Protein AF-A0ABD5JHP6-F1 (afdb_monomer_lite)

pLDDT: mean 74.6, std 11.77, range [47.5, 91.38]

Radius of gyration: 24.82 Å; chains: 1; bounding box: 40×43×67 Å

Secondary structure (DSSP, 8-state):
--HHHHHHHTT---HHHHHHHHHHHHHHT-S--------PPPP------S-----HHHHHHSSPPPP--PPPP-THHHHHHHHHHHHHTT-

Organism: NCBI:txid68175

Foldseek 3Di:
DQLVVVCVVVVHDDPVSSVVSNVVVVVVVPPDPPPPPDDDPPPPPPVCPPDPDDPVVVVCVVDDDPDDPDDDDDVVVVVVVVVVVVVVVVD

Structure (mmCIF, N/CA/C/O backbone):
data_AF-A0ABD5JHP6-F1
#
_entry.id   AF-A0ABD5JHP6-F1
#
loop_
_atom_site.group_PDB
_atom_site.id
_atom_site.type_symbol
_atom_site.label_atom_id
_atom_site.label_alt_id
_atom_site.label_comp_id
_atom_site.label_asym_id
_atom_site.label_entity_id
_atom_site.label_seq_id
_atom_site.pdbx_PDB_ins_code
_atom_site.Cartn_x
_atom_site.Cartn_y
_atom_site.Cartn_z
_atom_site.occupancy
_atom_site.B_iso_or_equiv
_atom_site.auth_seq_id
_atom_site.auth_comp_id
_atom_site.auth_asym_id
_atom_site.auth_atom_id
_atom_site.pdbx_PDB_model_num
ATOM 1 N N . MET A 1 1 ? 1.388 -9.194 -15.920 1.00 54.69 1 MET A N 1
ATOM 2 C CA . MET A 1 1 ? 1.075 -8.679 -14.566 1.00 54.69 1 MET A CA 1
ATOM 3 C C . MET A 1 1 ? 1.892 -7.420 -14.336 1.00 54.69 1 MET A C 1
ATOM 5 O O . MET A 1 1 ? 3.066 -7.427 -14.660 1.00 54.69 1 MET A O 1
ATOM 9 N N . THR A 1 2 ? 1.294 -6.339 -13.845 1.00 73.62 2 THR A N 1
ATOM 10 C CA . THR A 1 2 ? 2.008 -5.103 -13.480 1.00 73.62 2 THR A CA 1
ATOM 11 C C . THR A 1 2 ? 2.659 -5.255 -12.101 1.00 73.62 2 THR A C 1
ATOM 13 O O . THR A 1 2 ? 2.014 -5.784 -11.197 1.00 73.62 2 THR A O 1
ATOM 16 N N . GLY A 1 3 ? 3.895 -4.771 -11.912 1.00 72.19 3 GLY A N 1
ATOM 17 C CA . GLY A 1 3 ? 4.653 -4.917 -10.651 1.00 72.19 3 GLY A CA 1
ATOM 18 C C . GLY A 1 3 ? 3.914 -4.407 -9.405 1.00 72.19 3 GLY A C 1
ATOM 19 O O . GLY A 1 3 ? 4.001 -5.006 -8.338 1.00 72.19 3 GLY A O 1
ATOM 20 N N . ILE A 1 4 ? 3.067 -3.385 -9.563 1.00 78.31 4 ILE A N 1
ATOM 21 C CA . ILE A 1 4 ? 2.194 -2.865 -8.496 1.00 78.31 4 ILE A CA 1
ATOM 22 C C . ILE A 1 4 ? 1.168 -3.913 -8.030 1.00 78.31 4 ILE A C 1
ATOM 24 O O . ILE A 1 4 ? 0.943 -4.064 -6.832 1.00 78.31 4 ILE A O 1
ATOM 28 N N . ARG A 1 5 ? 0.560 -4.681 -8.948 1.00 81.94 5 ARG A N 1
ATOM 29 C CA . ARG A 1 5 ? -0.385 -5.753 -8.574 1.00 81.94 5 ARG A CA 1
ATOM 30 C C . ARG A 1 5 ? 0.318 -6.889 -7.836 1.00 81.94 5 ARG A C 1
ATOM 32 O O . ARG A 1 5 ? -0.296 -7.483 -6.958 1.00 81.94 5 ARG A O 1
ATOM 39 N N . ALA A 1 6 ? 1.577 -7.172 -8.172 1.00 80.12 6 ALA A N 1
ATOM 40 C CA . ALA A 1 6 ? 2.368 -8.191 -7.486 1.00 80.12 6 ALA A CA 1
ATOM 41 C C . ALA A 1 6 ? 2.724 -7.764 -6.053 1.00 80.12 6 ALA A C 1
ATOM 43 O O . ALA A 1 6 ? 2.516 -8.537 -5.122 1.00 80.12 6 ALA A O 1
ATOM 44 N N . ALA A 1 7 ? 3.163 -6.517 -5.853 1.00 79.12 7 ALA A N 1
ATOM 45 C CA . ALA A 1 7 ? 3.459 -5.993 -4.519 1.00 79.12 7 ALA A CA 1
ATOM 46 C C . ALA A 1 7 ? 2.213 -5.962 -3.616 1.00 79.12 7 ALA A C 1
ATOM 48 O O . ALA A 1 7 ? 2.271 -6.412 -2.470 1.00 79.12 7 ALA A O 1
ATOM 49 N N . LEU A 1 8 ? 1.065 -5.539 -4.165 1.00 81.56 8 LEU A N 1
ATOM 50 C CA . LEU A 1 8 ? -0.220 -5.571 -3.461 1.00 81.56 8 LEU A CA 1
ATOM 51 C C . LEU A 1 8 ? -0.656 -6.998 -3.096 1.00 81.56 8 LEU A C 1
ATOM 53 O O . LEU A 1 8 ? -1.122 -7.215 -1.983 1.00 81.56 8 LEU A O 1
ATOM 57 N N . ALA A 1 9 ? -0.474 -7.977 -3.989 1.00 82.31 9 ALA A N 1
ATOM 58 C CA . ALA A 1 9 ? -0.777 -9.382 -3.698 1.00 82.31 9 ALA A CA 1
ATOM 59 C C . ALA A 1 9 ? 0.143 -9.977 -2.615 1.00 82.31 9 ALA A C 1
ATOM 61 O O . ALA A 1 9 ? -0.285 -10.841 -1.856 1.00 82.31 9 ALA A O 1
ATOM 62 N N . ALA A 1 10 ? 1.381 -9.486 -2.513 1.00 80.31 10 ALA A N 1
ATOM 63 C CA . ALA A 1 10 ? 2.324 -9.840 -1.454 1.00 80.31 10 ALA A CA 1
ATOM 64 C C . ALA A 1 10 ? 2.099 -9.058 -0.141 1.00 80.31 10 ALA A C 1
ATOM 66 O O . ALA A 1 10 ? 2.823 -9.278 0.827 1.00 80.31 10 ALA A O 1
ATOM 67 N N . GLY A 1 11 ? 1.128 -8.136 -0.096 1.00 84.19 11 GLY A N 1
ATOM 68 C CA . GLY A 1 11 ? 0.837 -7.317 1.084 1.00 84.19 11 GLY A CA 1
ATOM 69 C C . GLY A 1 11 ? 1.908 -6.269 1.400 1.00 84.19 11 GLY A C 1
ATOM 70 O O . GLY A 1 11 ? 2.008 -5.822 2.540 1.00 84.19 11 GLY A O 1
ATOM 71 N N . THR A 1 12 ? 2.721 -5.876 0.414 1.00 80.88 12 THR A N 1
ATOM 72 C CA . THR A 1 12 ? 3.818 -4.917 0.602 1.00 80.88 12 THR A CA 1
ATOM 73 C C . THR A 1 12 ? 3.636 -3.678 -0.269 1.00 80.88 12 THR A C 1
ATOM 75 O O . THR A 1 12 ? 3.080 -3.728 -1.363 1.00 80.88 12 THR A O 1
ATOM 78 N N . PHE A 1 13 ? 4.124 -2.543 0.223 1.00 82.56 13 PHE A N 1
ATOM 79 C CA . PHE A 1 13 ? 4.116 -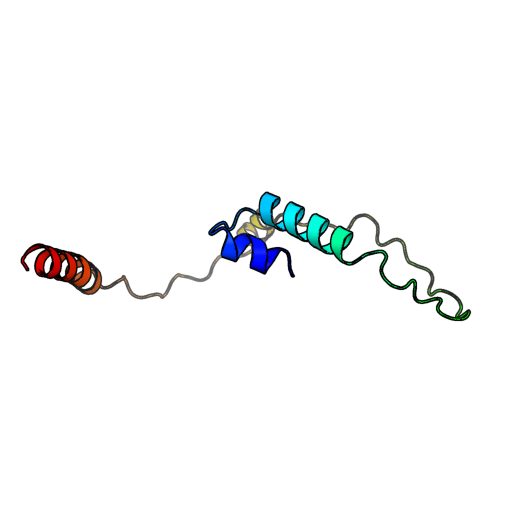1.255 -0.480 1.00 82.56 13 PHE A CA 1
ATOM 80 C C . PHE A 1 13 ? 5.532 -0.670 -0.606 1.00 82.56 13 PHE A C 1
ATOM 82 O O . PHE A 1 13 ? 5.696 0.529 -0.811 1.00 82.56 13 PHE A O 1
ATOM 89 N N . ASN A 1 14 ? 6.557 -1.516 -0.453 1.00 87.38 14 ASN A N 1
ATOM 90 C CA . ASN A 1 14 ? 7.953 -1.103 -0.538 1.00 87.38 14 ASN A CA 1
ATOM 91 C C . ASN A 1 14 ? 8.357 -0.874 -2.007 1.00 87.38 14 ASN A C 1
ATOM 93 O O . ASN A 1 14 ? 8.133 -1.736 -2.861 1.00 87.38 14 ASN A O 1
ATOM 97 N N . GLU A 1 15 ? 8.953 0.284 -2.285 1.00 85.25 15 GLU A N 1
ATOM 98 C CA . GLU A 1 15 ? 9.333 0.743 -3.624 1.00 85.25 15 GLU A CA 1
ATOM 99 C C . GLU A 1 15 ? 10.304 -0.225 -4.312 1.00 85.25 15 GLU A C 1
ATOM 101 O O . GLU A 1 15 ? 10.097 -0.586 -5.472 1.00 85.25 15 GLU A O 1
ATOM 106 N N . ASP A 1 16 ? 11.287 -0.740 -3.572 1.00 85.31 16 ASP A N 1
ATOM 107 C CA . ASP A 1 16 ? 12.289 -1.667 -4.108 1.00 85.31 16 ASP A CA 1
ATOM 108 C C . ASP A 1 16 ? 11.659 -2.977 -4.602 1.00 85.31 16 ASP A C 1
ATOM 110 O O . ASP A 1 16 ? 12.038 -3.523 -5.641 1.00 85.31 16 ASP A O 1
ATOM 114 N N . VAL A 1 17 ? 10.643 -3.467 -3.885 1.00 87.62 17 VAL A N 1
ATOM 115 C CA . VAL A 1 17 ? 9.910 -4.688 -4.246 1.00 87.62 17 VAL A CA 1
ATOM 116 C C . VAL A 1 17 ? 9.095 -4.455 -5.516 1.00 87.62 17 VAL A C 1
ATOM 118 O O . VAL A 1 17 ? 9.097 -5.294 -6.416 1.00 87.62 17 VAL A O 1
ATOM 121 N N . ILE A 1 18 ? 8.448 -3.292 -5.631 1.00 87.94 18 ILE A N 1
ATOM 122 C CA . ILE A 1 18 ? 7.687 -2.909 -6.826 1.00 87.94 18 ILE A CA 1
ATOM 123 C C . ILE A 1 18 ? 8.615 -2.803 -8.041 1.00 87.94 18 ILE A C 1
ATOM 125 O O . ILE A 1 18 ? 8.273 -3.318 -9.108 1.00 87.94 18 ILE A O 1
ATOM 129 N N . ALA A 1 19 ? 9.785 -2.176 -7.891 1.00 87.94 19 ALA A N 1
ATOM 130 C CA . ALA A 1 19 ? 10.767 -2.031 -8.963 1.00 87.94 19 ALA A CA 1
ATOM 131 C C . ALA A 1 19 ? 11.296 -3.394 -9.437 1.00 87.94 19 ALA A C 1
ATOM 133 O O . ALA A 1 19 ? 11.387 -3.659 -10.641 1.00 87.94 19 ALA A O 1
ATOM 134 N N . LEU A 1 20 ? 11.587 -4.291 -8.494 1.00 86.56 20 LEU A N 1
ATOM 135 C CA . LEU A 1 20 ? 12.077 -5.633 -8.782 1.00 86.56 20 LEU A CA 1
ATOM 136 C C . LEU A 1 20 ? 11.014 -6.496 -9.481 1.00 86.56 20 LEU A C 1
ATOM 138 O O . LEU A 1 20 ? 11.319 -7.153 -10.479 1.00 86.56 20 LEU A O 1
ATOM 142 N N . GLU A 1 21 ? 9.758 -6.444 -9.034 1.00 87.06 21 GLU A N 1
ATOM 143 C CA . GLU A 1 21 ? 8.648 -7.151 -9.685 1.00 87.06 21 GLU A CA 1
ATOM 144 C C . GLU A 1 21 ? 8.277 -6.546 -11.046 1.00 87.06 21 GLU A C 1
ATOM 146 O O . GLU A 1 21 ? 7.960 -7.276 -11.985 1.00 87.06 21 GLU A O 1
ATOM 151 N N . ALA A 1 22 ? 8.388 -5.226 -11.213 1.00 87.62 22 ALA A N 1
ATOM 152 C CA . ALA A 1 22 ? 8.212 -4.580 -12.511 1.00 87.62 22 ALA A CA 1
ATOM 153 C C . ALA A 1 22 ? 9.277 -5.040 -13.519 1.00 87.62 22 ALA A C 1
ATOM 155 O O . ALA A 1 22 ? 8.942 -5.370 -14.659 1.00 87.62 22 ALA A O 1
ATOM 156 N N . ARG A 1 23 ? 10.546 -5.136 -13.097 1.00 85.06 23 ARG A N 1
ATOM 157 C CA . ARG A 1 23 ? 11.635 -5.647 -13.941 1.00 85.06 23 ARG A CA 1
ATOM 158 C C . ARG A 1 23 ? 11.418 -7.111 -14.322 1.00 85.06 23 ARG A C 1
ATOM 160 O O . ARG A 1 23 ? 11.565 -7.451 -15.494 1.00 85.06 23 ARG A O 1
ATOM 167 N N . LYS A 1 24 ? 11.044 -7.967 -13.367 1.00 86.50 24 LYS A N 1
ATOM 168 C CA . LYS A 1 24 ? 10.717 -9.378 -13.641 1.00 86.50 24 LYS A CA 1
ATOM 169 C C . LYS A 1 24 ? 9.553 -9.507 -14.618 1.00 86.50 24 LYS A C 1
ATOM 171 O O . LYS A 1 24 ? 9.633 -10.284 -15.563 1.00 86.50 24 LYS A O 1
ATOM 176 N N . ALA A 1 25 ? 8.496 -8.718 -14.428 1.00 84.25 25 ALA A N 1
ATOM 177 C CA . ALA A 1 25 ? 7.352 -8.701 -15.330 1.00 84.25 25 ALA A CA 1
ATOM 178 C C . ALA A 1 25 ? 7.740 -8.268 -16.753 1.00 84.25 25 ALA A C 1
ATOM 180 O O . ALA A 1 25 ? 7.263 -8.866 -17.715 1.00 84.25 25 ALA A O 1
ATOM 181 N N . ALA A 1 26 ? 8.625 -7.276 -16.890 1.00 82.62 26 ALA A N 1
ATOM 182 C CA . ALA A 1 26 ? 9.150 -6.843 -18.183 1.00 82.62 26 ALA A CA 1
ATOM 183 C C . ALA A 1 26 ? 10.014 -7.924 -18.855 1.00 82.62 26 ALA A C 1
ATOM 185 O O . ALA A 1 26 ? 9.906 -8.131 -20.056 1.00 82.62 26 ALA A O 1
ATOM 186 N N . GLN A 1 27 ? 10.825 -8.658 -18.087 1.00 82.94 27 GLN A N 1
ATOM 187 C CA . GLN A 1 27 ? 11.618 -9.781 -18.603 1.00 82.94 27 GLN A CA 1
ATOM 188 C C . GLN A 1 27 ? 10.740 -10.961 -19.043 1.00 82.94 27 GLN A C 1
ATOM 190 O O . GLN A 1 27 ? 10.993 -11.561 -20.085 1.00 82.94 27 GLN A O 1
ATOM 195 N N . ALA A 1 28 ? 9.686 -11.272 -18.282 1.00 82.75 28 ALA A N 1
ATOM 196 C CA . ALA A 1 28 ? 8.739 -12.338 -18.604 1.00 82.75 28 ALA A CA 1
ATOM 197 C C . ALA A 1 28 ? 7.839 -12.008 -19.808 1.00 82.75 28 ALA A C 1
ATOM 199 O O . ALA A 1 28 ? 7.372 -12.918 -20.486 1.00 82.75 28 ALA A O 1
ATOM 200 N N . ALA A 1 29 ? 7.603 -10.722 -20.090 1.00 79.88 29 ALA A N 1
ATOM 201 C CA . ALA A 1 29 ? 6.855 -10.274 -21.266 1.00 79.88 29 ALA A CA 1
ATOM 202 C C . ALA A 1 29 ? 7.617 -10.481 -22.593 1.00 79.88 29 ALA A C 1
ATOM 204 O O . ALA A 1 29 ? 7.032 -10.291 -23.659 1.00 79.88 29 ALA A O 1
ATOM 205 N N . GLY A 1 30 ? 8.886 -10.904 -22.535 1.00 67.38 30 GLY A N 1
ATOM 206 C CA . GLY A 1 30 ? 9.745 -11.076 -23.703 1.00 67.38 30 GLY A CA 1
ATOM 207 C C . GLY A 1 30 ? 10.229 -9.740 -24.282 1.00 67.38 30 GLY A C 1
ATOM 208 O O . GLY A 1 30 ? 9.885 -8.672 -23.770 1.00 67.38 30 GLY A O 1
ATOM 209 N N . PRO A 1 31 ? 11.059 -9.769 -25.341 1.00 63.81 31 PRO A N 1
ATOM 210 C CA . PRO A 1 31 ? 11.439 -8.558 -26.054 1.00 63.81 31 PRO A CA 1
ATOM 211 C C . PRO A 1 31 ? 10.168 -7.871 -26.555 1.00 63.81 31 PRO A C 1
ATOM 213 O O . PRO A 1 31 ? 9.379 -8.482 -27.280 1.00 63.81 31 PRO A O 1
ATOM 216 N N . ALA A 1 32 ? 9.958 -6.612 -26.167 1.00 62.50 32 ALA A N 1
ATOM 217 C CA . ALA A 1 32 ? 8.907 -5.803 -26.769 1.00 62.50 32 ALA A CA 1
ATOM 218 C C . ALA A 1 32 ? 9.104 -5.815 -28.296 1.00 62.50 32 ALA A C 1
ATOM 220 O O . ALA A 1 32 ? 10.256 -5.771 -28.741 1.00 62.50 32 ALA A O 1
ATOM 221 N N . PRO A 1 33 ? 8.033 -5.887 -29.107 1.00 58.28 33 PRO A N 1
ATOM 222 C CA . PRO A 1 33 ? 8.181 -5.768 -30.546 1.00 58.28 33 PRO A CA 1
ATOM 223 C C . PRO A 1 33 ? 8.864 -4.432 -30.824 1.00 58.28 33 PRO A C 1
ATOM 225 O O . PRO A 1 33 ? 8.307 -3.369 -30.548 1.00 58.28 33 PRO A O 1
ATOM 228 N N . THR A 1 34 ? 10.097 -4.494 -31.325 1.00 53.56 34 THR A N 1
ATOM 229 C CA . THR A 1 34 ? 10.773 -3.339 -31.896 1.00 53.56 34 THR A CA 1
ATOM 230 C C . THR A 1 34 ? 9.853 -2.831 -32.992 1.00 53.56 34 THR A C 1
ATOM 232 O O . THR A 1 34 ? 9.723 -3.465 -34.037 1.00 53.56 34 THR A O 1
ATOM 235 N N . VAL A 1 35 ? 9.157 -1.724 -32.739 1.00 56.44 35 VAL A N 1
ATOM 236 C CA . VAL A 1 35 ? 8.472 -0.991 -33.795 1.00 56.44 35 VAL A CA 1
ATOM 237 C C . VAL A 1 35 ? 9.586 -0.488 -34.701 1.00 56.44 35 VAL A C 1
ATOM 239 O O . VAL A 1 35 ? 10.229 0.519 -34.414 1.00 56.44 35 VAL A O 1
ATOM 242 N N . THR A 1 36 ? 9.873 -1.225 -35.772 1.00 51.03 36 THR A N 1
ATOM 243 C CA . THR A 1 36 ? 10.607 -0.713 -36.923 1.00 51.03 36 THR A CA 1
ATOM 244 C C . THR A 1 36 ? 9.729 0.368 -37.535 1.00 51.03 36 THR A C 1
ATOM 246 O O . THR A 1 36 ? 8.928 0.124 -38.433 1.00 51.03 36 THR A O 1
ATOM 249 N N . ALA A 1 37 ? 9.828 1.579 -36.987 1.00 51.50 37 ALA A N 1
ATOM 250 C CA . ALA A 1 37 ? 9.310 2.763 -37.636 1.00 51.50 37 ALA A CA 1
ATOM 251 C C . ALA A 1 37 ? 10.056 2.876 -38.968 1.00 51.50 37 ALA A C 1
ATOM 253 O O . ALA A 1 37 ? 11.268 3.101 -39.001 1.00 51.50 37 ALA A O 1
ATOM 254 N N . ALA A 1 38 ? 9.339 2.632 -40.065 1.00 53.22 38 ALA A N 1
ATOM 255 C CA . ALA A 1 38 ? 9.815 2.961 -41.395 1.00 53.22 38 ALA A CA 1
ATOM 256 C C . ALA A 1 38 ? 10.316 4.412 -41.382 1.00 53.22 38 ALA A C 1
ATOM 258 O O . ALA A 1 38 ? 9.673 5.273 -40.785 1.00 53.22 38 ALA A O 1
ATOM 259 N N . SER A 1 39 ? 11.483 4.622 -41.993 1.00 50.72 39 SER A N 1
ATOM 260 C CA . SER A 1 39 ? 12.275 5.853 -42.030 1.00 50.72 39 SER A CA 1
ATOM 261 C C . SER A 1 39 ? 11.428 7.131 -42.139 1.00 50.72 39 SER A C 1
ATOM 263 O O . SER A 1 39 ? 11.143 7.630 -43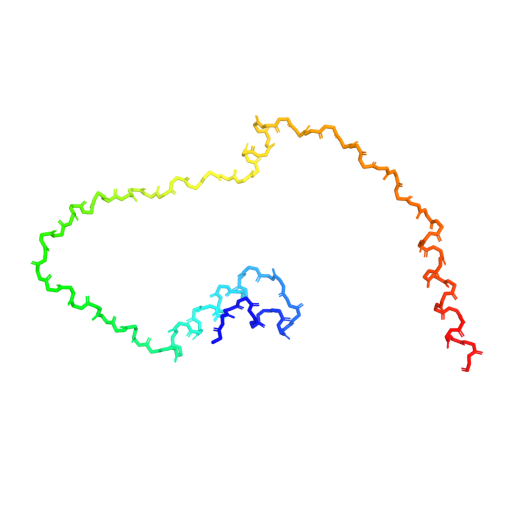.222 1.00 50.72 39 SER A O 1
ATOM 265 N N . ALA A 1 40 ? 11.032 7.672 -40.992 1.00 56.50 40 ALA A N 1
ATOM 266 C CA . ALA A 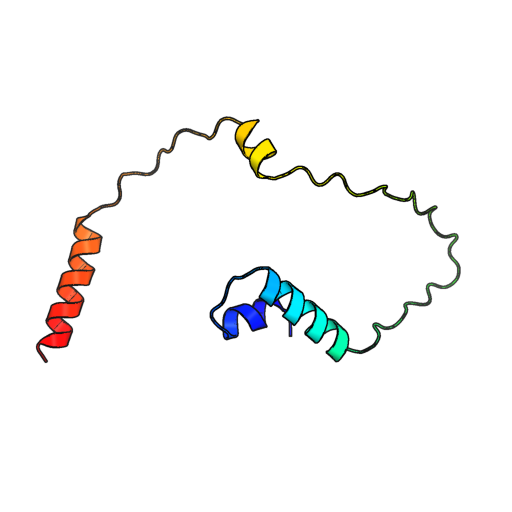1 40 ? 10.824 9.096 -40.824 1.00 56.50 40 ALA A CA 1
ATOM 267 C C . ALA A 1 40 ? 12.160 9.653 -40.314 1.00 56.50 40 ALA A C 1
ATOM 269 O O . ALA A 1 40 ? 12.818 8.963 -39.524 1.00 56.50 40 ALA A O 1
ATOM 270 N N . PRO A 1 41 ? 12.604 10.848 -40.748 1.00 50.31 41 PRO A N 1
ATOM 271 C CA . PRO A 1 41 ? 13.743 11.490 -40.111 1.00 50.31 41 PRO A CA 1
ATOM 272 C C . PRO A 1 41 ? 13.442 11.543 -38.616 1.00 50.31 41 PRO A C 1
ATOM 274 O O . PRO A 1 41 ? 12.399 12.061 -38.207 1.00 50.31 41 PRO A O 1
ATOM 277 N N . ALA A 1 42 ? 14.305 10.900 -37.827 1.00 55.59 42 ALA A N 1
ATOM 278 C CA . ALA A 1 42 ? 14.173 10.903 -36.385 1.00 55.59 42 ALA A CA 1
ATOM 279 C C . ALA A 1 42 ? 14.055 12.372 -35.958 1.00 55.59 42 ALA A C 1
ATOM 281 O O . ALA A 1 42 ? 14.906 13.166 -36.375 1.00 55.59 42 ALA A O 1
ATOM 282 N N . PRO A 1 43 ? 13.021 12.771 -35.189 1.00 58.34 43 PRO A N 1
ATOM 283 C CA . PRO A 1 43 ? 13.113 14.044 -34.503 1.00 58.34 43 PRO A CA 1
ATOM 284 C C . PRO A 1 43 ? 14.427 13.987 -33.737 1.00 58.34 43 PRO A C 1
ATOM 286 O O . PRO A 1 43 ? 14.703 12.978 -33.082 1.00 58.34 43 PRO A O 1
ATOM 289 N N . GLU A 1 44 ? 15.265 15.004 -33.925 1.00 57.84 44 GLU A N 1
ATOM 290 C CA . GLU A 1 44 ? 16.507 15.151 -33.185 1.00 57.84 44 GLU A CA 1
ATOM 291 C C . GLU A 1 44 ? 16.136 14.925 -31.720 1.00 57.84 44 GLU A C 1
ATOM 293 O O . GLU A 1 44 ? 15.354 15.686 -31.142 1.00 57.84 44 GLU A O 1
ATOM 298 N N . LEU A 1 45 ? 16.556 13.782 -31.169 1.00 59.41 45 LEU A N 1
ATOM 299 C CA . LEU A 1 45 ? 16.382 13.503 -29.760 1.00 59.41 45 LEU A CA 1
ATOM 300 C C . LEU A 1 45 ? 17.302 14.515 -29.101 1.00 59.41 45 LEU A C 1
ATOM 302 O O . LEU A 1 45 ? 18.491 14.255 -28.944 1.00 59.41 45 LEU A O 1
ATOM 306 N N . LEU A 1 46 ? 16.759 15.701 -28.813 1.00 61.62 46 LEU A N 1
ATOM 307 C CA . LEU A 1 46 ? 17.292 16.596 -27.807 1.00 61.62 46 LEU A CA 1
ATOM 308 C C . LEU A 1 46 ? 17.538 15.683 -26.625 1.00 61.62 46 LEU A C 1
ATOM 310 O O . LEU A 1 46 ? 16.563 15.230 -26.027 1.00 61.62 46 LEU A O 1
ATOM 314 N N . ASP A 1 47 ? 18.803 15.334 -26.394 1.00 61.56 47 ASP A N 1
ATOM 315 C CA . ASP A 1 47 ? 19.225 14.590 -25.224 1.00 61.56 47 ASP A CA 1
ATOM 316 C C . ASP A 1 47 ? 18.610 15.352 -24.054 1.00 61.56 47 ASP A C 1
ATOM 318 O O . ASP A 1 47 ? 19.013 16.498 -23.802 1.00 61.56 47 ASP A O 1
ATOM 322 N N . PRO A 1 48 ? 17.537 14.833 -23.426 1.00 59.31 48 PRO A N 1
ATOM 323 C CA . PRO A 1 48 ? 16.967 15.501 -22.290 1.00 59.31 48 PRO A CA 1
ATOM 324 C C . PRO A 1 48 ? 17.968 15.169 -21.202 1.00 59.31 48 PRO A C 1
ATOM 326 O O . PRO A 1 48 ? 17.826 14.160 -20.509 1.00 59.31 48 PRO A O 1
ATOM 329 N N . GLY A 1 49 ? 19.033 15.979 -21.135 1.00 66.88 49 GLY A N 1
ATOM 330 C CA . GLY A 1 49 ? 20.081 15.868 -20.138 1.00 66.88 49 GLY A CA 1
ATOM 331 C C . GLY A 1 49 ? 19.438 15.611 -18.779 1.00 66.88 49 GLY A C 1
ATOM 332 O O . GLY A 1 49 ? 18.291 16.019 -18.568 1.00 66.88 49 GLY A O 1
ATOM 333 N N . PRO A 1 50 ? 20.140 14.895 -17.888 1.00 69.00 50 PRO A N 1
ATOM 334 C CA . PRO A 1 50 ? 19.557 14.151 -16.774 1.00 69.00 50 PRO A CA 1
ATOM 335 C C . PRO A 1 50 ? 18.353 14.881 -16.190 1.00 69.00 50 PRO A C 1
ATOM 337 O O . PRO A 1 50 ? 18.498 15.999 -15.690 1.00 69.00 50 PRO A O 1
ATOM 340 N N . ALA A 1 51 ? 17.167 14.272 -16.327 1.00 68.50 51 ALA A N 1
ATOM 341 C CA . ALA A 1 51 ? 15.919 14.874 -15.882 1.00 68.50 51 ALA A CA 1
ATOM 342 C C . ALA A 1 51 ? 16.127 15.430 -14.471 1.00 68.50 51 ALA A C 1
ATOM 344 O O . ALA A 1 51 ? 16.489 14.684 -13.563 1.00 68.50 51 ALA A O 1
ATOM 345 N N . GLN A 1 52 ? 15.974 16.745 -14.310 1.00 74.00 52 GLN A N 1
ATOM 346 C CA . GLN A 1 52 ? 16.228 17.432 -13.046 1.00 74.00 52 GLN A CA 1
ATOM 347 C C . GLN A 1 52 ? 15.215 16.944 -12.003 1.00 74.00 52 GLN A C 1
ATOM 349 O O . GLN A 1 52 ? 14.114 17.485 -11.867 1.00 74.00 52 GLN A O 1
ATOM 354 N N . VAL A 1 53 ? 15.566 15.880 -11.280 1.00 75.50 53 VAL A N 1
ATOM 355 C CA . VAL A 1 53 ? 14.728 15.313 -10.227 1.00 75.50 53 VAL A CA 1
ATOM 356 C C . VAL A 1 53 ? 14.825 16.240 -9.026 1.00 75.50 53 VAL A C 1
ATOM 358 O O . VAL A 1 53 ? 15.766 16.188 -8.239 1.00 75.50 53 VAL A O 1
ATOM 361 N N . THR A 1 54 ? 13.845 17.128 -8.886 1.00 79.12 54 THR A N 1
ATOM 362 C CA . THR A 1 54 ? 13.758 17.962 -7.688 1.00 79.12 54 THR A CA 1
ATOM 363 C C . THR A 1 54 ? 13.254 17.099 -6.530 1.00 79.12 54 THR A C 1
ATOM 365 O O . THR A 1 54 ? 12.153 16.547 -6.636 1.00 79.12 54 THR A O 1
ATOM 368 N N . PRO A 1 55 ? 13.994 16.986 -5.412 1.00 82.12 55 PRO A N 1
ATOM 369 C CA . PRO A 1 55 ? 13.536 16.221 -4.261 1.00 82.12 55 PRO A CA 1
ATOM 370 C C . PRO A 1 55 ? 12.201 16.773 -3.749 1.00 82.12 55 PRO A C 1
ATOM 372 O O . PRO A 1 55 ? 12.037 17.977 -3.519 1.00 82.12 55 PRO A O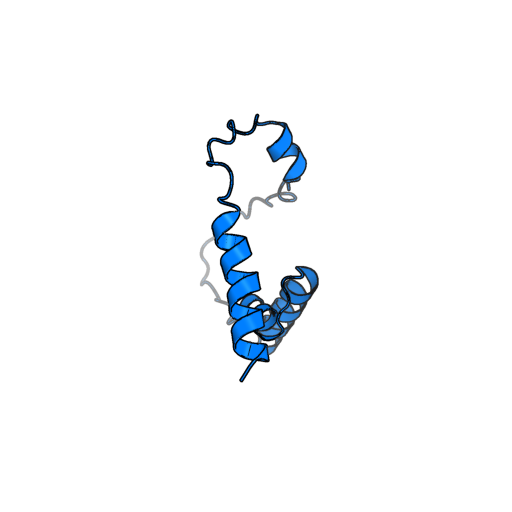 1
ATOM 375 N N . LEU A 1 56 ? 11.233 15.873 -3.554 1.00 80.81 56 LEU A N 1
ATOM 376 C CA . LEU A 1 56 ? 9.873 16.220 -3.130 1.00 80.81 56 LEU A CA 1
ATOM 377 C C . LEU A 1 56 ? 9.860 16.993 -1.810 1.00 80.81 56 LEU A C 1
ATOM 379 O O . LEU A 1 56 ? 9.036 17.887 -1.641 1.00 80.81 56 LEU A O 1
ATOM 383 N N . THR A 1 57 ? 10.788 16.695 -0.899 1.00 83.62 57 THR A N 1
ATOM 384 C CA . THR A 1 57 ? 10.938 17.421 0.368 1.00 83.62 57 THR A CA 1
ATOM 385 C C . THR A 1 57 ? 11.204 18.906 0.135 1.00 83.62 57 THR A C 1
ATOM 387 O O . THR A 1 57 ? 10.502 19.738 0.704 1.00 83.62 57 THR A O 1
ATOM 390 N N . SER A 1 58 ? 12.123 19.260 -0.767 1.00 79.19 58 SER A N 1
ATOM 391 C CA . SER A 1 58 ? 12.413 20.663 -1.092 1.00 79.19 58 SER A CA 1
ATOM 392 C C . SER A 1 58 ? 11.203 21.364 -1.710 1.00 79.19 58 SER A C 1
ATOM 394 O O . SER A 1 58 ? 10.882 22.491 -1.340 1.00 79.19 58 SER A O 1
ATOM 396 N N . ARG A 1 59 ? 10.453 20.671 -2.577 1.00 76.56 59 ARG A N 1
ATOM 397 C CA . ARG A 1 59 ? 9.196 21.190 -3.144 1.00 76.56 59 ARG A CA 1
ATOM 398 C C . ARG A 1 59 ? 8.110 21.404 -2.081 1.00 76.56 59 ARG A C 1
ATOM 400 O O . ARG A 1 59 ? 7.342 22.357 -2.188 1.00 76.56 59 ARG A O 1
ATOM 407 N N . ARG A 1 60 ? 8.029 20.528 -1.073 1.00 78.25 60 ARG A N 1
ATOM 408 C CA . ARG A 1 60 ? 7.068 20.628 0.041 1.00 78.25 60 ARG A CA 1
ATOM 409 C C . ARG A 1 60 ? 7.412 21.761 1.005 1.00 78.25 60 ARG A C 1
ATOM 411 O O . ARG A 1 60 ? 6.495 22.370 1.528 1.00 78.25 60 ARG A O 1
ATOM 418 N N . LEU A 1 61 ? 8.696 22.054 1.216 1.00 82.31 61 LEU A N 1
ATOM 419 C CA . LEU A 1 61 ? 9.142 23.153 2.081 1.00 82.31 61 LEU A CA 1
ATOM 420 C C . LEU A 1 61 ? 9.033 24.525 1.405 1.00 82.31 61 LEU A C 1
ATOM 422 O O . LEU A 1 61 ? 8.738 25.512 2.069 1.00 82.31 61 LEU A O 1
ATOM 426 N N . ALA A 1 62 ? 9.223 24.591 0.084 1.00 82.69 62 ALA A N 1
ATOM 427 C CA . ALA A 1 62 ? 9.107 25.836 -0.679 1.00 82.69 62 ALA A CA 1
ATOM 428 C C . ALA A 1 62 ? 7.671 26.392 -0.742 1.00 82.69 62 ALA A C 1
ATOM 430 O O . ALA A 1 62 ? 7.469 27.555 -1.086 1.00 82.69 62 ALA A O 1
ATOM 431 N N . ARG A 1 63 ? 6.659 25.570 -0.437 1.00 81.44 63 ARG A N 1
ATOM 432 C CA . ARG A 1 63 ? 5.248 25.959 -0.442 1.00 81.44 63 ARG A CA 1
ATOM 433 C C . ARG A 1 63 ? 4.673 25.786 0.958 1.00 81.44 63 ARG A C 1
ATOM 435 O O . ARG A 1 63 ? 4.611 24.669 1.456 1.00 81.44 63 ARG A O 1
ATOM 442 N N . ALA A 1 64 ? 4.189 26.876 1.553 1.00 80.75 64 ALA A N 1
ATOM 443 C CA . ALA A 1 64 ? 3.432 26.800 2.797 1.00 80.75 64 ALA A CA 1
ATOM 444 C C . ALA A 1 64 ? 2.249 25.833 2.627 1.00 80.75 64 ALA A C 1
ATOM 446 O O . ALA A 1 64 ? 1.479 25.935 1.665 1.00 80.75 64 ALA A O 1
ATOM 447 N N . LEU A 1 65 ? 2.137 24.866 3.539 1.00 81.06 65 LEU A N 1
ATOM 448 C CA . LEU A 1 65 ? 0.998 23.959 3.569 1.00 81.06 65 LEU A CA 1
ATOM 449 C C . LEU A 1 65 ? -0.261 24.758 3.943 1.00 81.06 65 LEU A C 1
ATOM 451 O O . LEU A 1 65 ? -0.189 25.611 4.831 1.00 81.06 65 LEU A O 1
ATOM 455 N N . PRO A 1 66 ? -1.408 24.503 3.288 1.00 87.00 66 PRO A N 1
ATOM 456 C CA . PRO A 1 66 ? -2.678 25.062 3.728 1.00 87.00 66 PRO A CA 1
ATOM 457 C C . PRO A 1 66 ? -2.950 24.698 5.189 1.00 87.00 66 PRO A C 1
ATOM 459 O O . PRO A 1 66 ? -2.589 23.604 5.629 1.00 87.00 66 PRO A O 1
ATOM 462 N N . SER A 1 67 ? -3.609 25.601 5.919 1.00 87.38 67 SER A N 1
ATOM 463 C CA . SER A 1 67 ? -4.079 25.309 7.276 1.00 87.38 67 SER A CA 1
ATOM 464 C C . 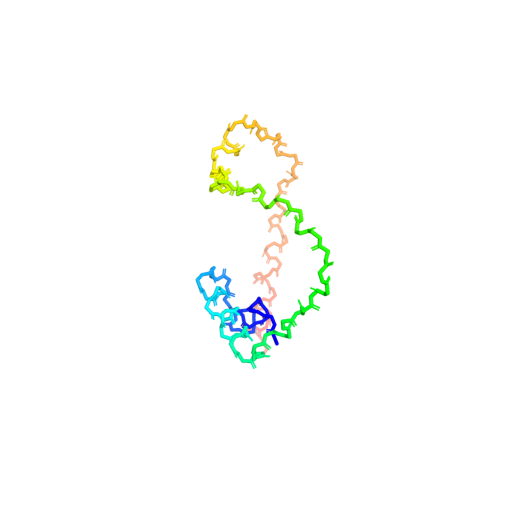SER A 1 67 ? -4.967 24.063 7.259 1.00 87.38 67 SER A C 1
ATOM 466 O O . SER A 1 67 ? -5.871 23.962 6.422 1.00 87.38 67 SER A O 1
ATOM 468 N N . ASP A 1 68 ? -4.700 23.114 8.155 1.00 86.69 68 ASP A N 1
ATOM 469 C CA . ASP A 1 68 ? -5.513 21.908 8.278 1.00 86.69 68 ASP A CA 1
ATOM 470 C C . ASP A 1 68 ? -6.879 22.291 8.858 1.00 86.69 68 ASP A C 1
ATOM 472 O O . ASP A 1 68 ? -6.986 22.712 10.007 1.00 86.69 68 ASP A O 1
ATOM 476 N N . GLN A 1 69 ? -7.918 22.183 8.033 1.00 91.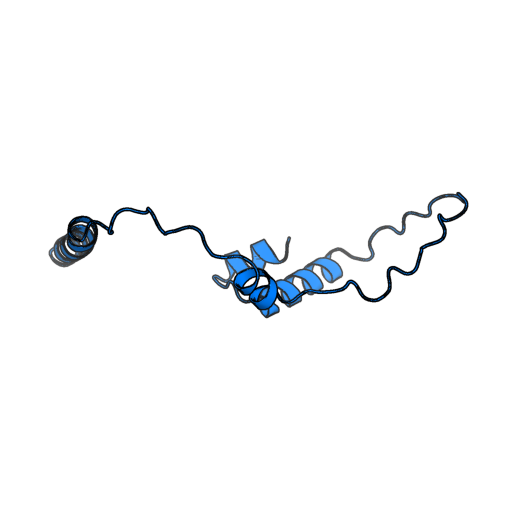38 69 GLN A N 1
ATOM 477 C CA . GLN A 1 69 ? -9.303 22.469 8.417 1.00 91.38 69 GLN A CA 1
ATOM 478 C C . GLN A 1 69 ? -10.108 21.195 8.670 1.00 91.38 69 GLN A C 1
ATOM 480 O O . GLN A 1 69 ? -11.336 21.239 8.759 1.00 91.38 69 GLN A O 1
ATOM 485 N N . ARG A 1 70 ? -9.447 20.034 8.736 1.00 88.88 70 ARG A N 1
ATOM 486 C CA . ARG A 1 70 ? -10.153 18.798 9.052 1.00 88.88 70 ARG A CA 1
ATOM 487 C C . ARG A 1 70 ? -10.642 18.870 10.502 1.00 88.88 70 ARG A C 1
ATOM 489 O O . ARG A 1 70 ? -9.880 19.277 11.380 1.00 88.88 70 ARG A O 1
ATOM 496 N N . PRO A 1 71 ? -11.902 18.485 10.769 1.00 88.81 71 PRO A N 1
ATOM 497 C CA . PRO A 1 71 ? -12.387 18.395 12.137 1.00 88.81 71 PRO A CA 1
ATOM 498 C C . PRO A 1 71 ? -11.556 17.368 12.908 1.00 88.81 71 PRO A C 1
ATOM 500 O O . PRO A 1 71 ? -11.055 16.401 12.323 1.00 88.81 71 PRO A O 1
ATOM 503 N N . LEU A 1 72 ? -11.430 17.565 14.224 1.00 84.44 72 LEU A N 1
ATOM 504 C CA . LEU A 1 72 ? -10.801 16.563 15.079 1.00 84.44 72 LEU A CA 1
ATOM 505 C C . LEU A 1 72 ? -11.520 15.217 14.888 1.00 84.44 72 LEU A C 1
ATOM 507 O O . LEU A 1 72 ? -12.752 15.190 14.776 1.00 84.44 72 LEU A O 1
ATOM 511 N N . PRO A 1 73 ? -10.776 14.101 14.838 1.00 84.25 73 PRO A N 1
ATOM 512 C CA . PRO A 1 73 ? -11.396 12.791 14.769 1.00 84.25 73 PRO A CA 1
ATOM 513 C C . PRO A 1 73 ? -12.301 12.593 15.990 1.00 84.25 73 PRO A C 1
ATOM 515 O O . PRO A 1 73 ? -11.910 12.888 17.119 1.00 84.25 73 PRO A O 1
ATOM 518 N N . ARG A 1 74 ? -13.510 12.080 15.752 1.00 84.31 74 ARG A N 1
ATOM 519 C CA . ARG A 1 74 ? -14.429 11.666 16.815 1.00 84.31 74 ARG A CA 1
ATOM 520 C C . ARG A 1 74 ? -13.881 10.409 17.476 1.00 84.31 74 ARG A C 1
ATOM 522 O O . ARG A 1 74 ? -13.770 9.372 16.822 1.00 84.31 74 ARG A O 1
ATOM 529 N N . LEU A 1 75 ? -13.487 10.519 18.742 1.00 83.38 75 LEU A N 1
ATOM 530 C CA . LEU A 1 75 ? -12.893 9.413 19.498 1.00 83.38 75 LEU A CA 1
ATOM 531 C C . LEU A 1 75 ? -13.912 8.306 19.782 1.00 83.38 75 LEU A C 1
ATOM 533 O O . LEU A 1 75 ? -13.545 7.137 19.840 1.00 83.38 75 LEU A O 1
ATOM 537 N N . GLU A 1 76 ? -15.197 8.653 19.829 1.00 81.00 76 GLU A N 1
ATOM 538 C CA . GLU A 1 76 ? -16.298 7.727 20.090 1.00 81.00 76 GLU A CA 1
ATOM 539 C C . GLU A 1 76 ? -16.364 6.613 19.031 1.00 81.00 76 GLU A C 1
ATOM 541 O O . GLU A 1 76 ? -16.642 5.460 19.346 1.00 81.00 76 GLU A O 1
ATOM 546 N N . GLN A 1 77 ? -16.020 6.933 17.777 1.00 76.44 77 GLN A N 1
ATOM 547 C CA . GLN A 1 77 ? -15.988 5.963 16.674 1.00 76.44 77 GLN A CA 1
ATOM 548 C C . GLN A 1 77 ? -14.863 4.927 16.831 1.00 76.44 77 GLN A C 1
ATOM 550 O O . GLN A 1 77 ? -14.959 3.816 16.315 1.00 76.44 77 GLN A O 1
ATOM 555 N N . TRP A 1 78 ? -13.785 5.271 17.539 1.00 77.56 78 TRP A N 1
ATOM 556 C CA . TRP A 1 78 ? -12.696 4.337 17.830 1.00 77.56 78 TRP A CA 1
ATOM 557 C C . TRP A 1 78 ? -13.046 3.424 19.007 1.00 77.56 78 TRP A C 1
ATOM 559 O O . TRP A 1 78 ? -12.698 2.241 18.991 1.00 77.56 78 TRP A O 1
ATOM 569 N N . ASP A 1 79 ? -13.795 3.936 19.984 1.00 80.62 79 ASP A N 1
ATOM 570 C CA . ASP A 1 79 ? -14.303 3.144 21.105 1.00 80.62 79 ASP A CA 1
ATOM 571 C C . ASP A 1 79 ? -15.291 2.061 20.649 1.00 80.62 79 ASP A C 1
ATOM 573 O O . ASP A 1 79 ? -15.287 0.955 21.198 1.00 80.62 79 ASP A O 1
ATOM 577 N N . GLU A 1 80 ? -16.082 2.320 19.603 1.00 77.56 80 GLU A N 1
ATOM 578 C CA . GLU A 1 80 ? -16.961 1.323 18.972 1.00 77.56 80 GLU A CA 1
ATOM 579 C C . GLU A 1 80 ? -16.186 0.073 18.509 1.00 77.56 80 GLU A C 1
ATOM 581 O O . GLU A 1 80 ? -16.649 -1.053 18.709 1.00 77.56 80 GLU A O 1
ATOM 586 N N . LEU A 1 81 ? -14.963 0.230 17.987 1.00 76.19 81 LEU A N 1
ATOM 587 C CA . LEU A 1 81 ? -14.117 -0.897 17.562 1.00 76.19 81 LEU A CA 1
ATOM 588 C C . LEU A 1 81 ? -13.629 -1.741 18.752 1.00 76.19 81 LEU A C 1
ATOM 590 O O . LEU A 1 81 ? -13.502 -2.966 18.652 1.00 76.19 81 LEU A O 1
ATOM 594 N N . LEU A 1 82 ? -13.380 -1.105 19.900 1.00 80.06 82 LEU A N 1
ATOM 595 C CA . LEU A 1 82 ? -12.998 -1.789 21.140 1.00 80.06 82 LEU A CA 1
ATOM 596 C C . LEU A 1 82 ? -14.183 -2.508 21.798 1.00 80.06 82 LEU A C 1
ATOM 598 O O . LEU A 1 82 ? -13.995 -3.477 22.542 1.00 80.06 82 LEU A O 1
ATOM 602 N N . GLN A 1 83 ? -15.401 -2.027 21.558 1.00 75.31 83 GLN A N 1
ATOM 603 C CA . GLN A 1 83 ? -16.631 -2.669 22.012 1.00 75.31 83 GLN A CA 1
ATOM 604 C C . GLN A 1 83 ? -17.008 -3.861 21.126 1.00 75.31 83 GLN A C 1
ATOM 606 O O . GLN A 1 83 ? -17.377 -4.908 21.660 1.00 75.31 83 GLN A O 1
ATOM 611 N N . LEU A 1 84 ? -16.835 -3.750 19.804 1.00 69.25 84 LEU A N 1
ATOM 612 C CA . LEU A 1 84 ? -17.119 -4.832 18.858 1.00 69.25 84 LEU A CA 1
ATOM 613 C C . LEU A 1 84 ? -16.257 -6.072 19.143 1.00 69.25 84 LEU A C 1
ATOM 615 O O . LEU A 1 84 ? -16.788 -7.162 19.330 1.00 69.25 84 LEU A O 1
ATOM 619 N N . ARG A 1 85 ? -14.942 -5.888 19.336 1.00 69.00 85 ARG A N 1
ATOM 620 C CA . ARG A 1 85 ? -14.023 -7.000 19.634 1.00 69.00 85 ARG A CA 1
ATOM 621 C C . ARG A 1 85 ? -14.358 -7.730 20.941 1.00 69.00 85 ARG A C 1
ATOM 623 O O . ARG A 1 85 ? -14.160 -8.936 21.036 1.00 69.00 85 ARG A O 1
ATOM 630 N N . ARG A 1 86 ? -14.852 -7.011 21.958 1.00 70.75 86 ARG A N 1
ATOM 631 C CA . ARG A 1 86 ? -15.260 -7.618 23.239 1.00 70.75 86 ARG A CA 1
ATOM 632 C C . ARG A 1 86 ? -16.511 -8.477 23.098 1.00 70.75 86 ARG A C 1
ATOM 634 O O . ARG A 1 86 ? -16.625 -9.493 23.781 1.00 70.75 86 ARG A O 1
ATOM 641 N N . LYS A 1 87 ? -17.430 -8.072 22.221 1.00 70.06 87 LYS A N 1
ATOM 642 C CA . LYS A 1 87 ? -18.655 -8.818 21.936 1.00 70.06 87 LYS A CA 1
ATOM 643 C C . LYS A 1 87 ? -18.354 -10.127 21.203 1.00 70.06 87 LYS A C 1
ATOM 645 O O . LYS A 1 87 ? -18.918 -11.152 21.572 1.00 70.06 87 LYS A O 1
ATOM 650 N N . ASP A 1 88 ? -17.396 -10.112 20.278 1.00 65.00 88 ASP A N 1
ATOM 651 C CA . ASP A 1 88 ? -16.955 -11.315 19.557 1.00 65.00 88 ASP A CA 1
ATOM 652 C C . ASP A 1 88 ? -16.183 -12.301 20.453 1.00 65.00 88 ASP A C 1
ATOM 654 O O . ASP A 1 88 ? -16.258 -13.507 20.255 1.00 65.00 88 ASP A O 1
ATOM 658 N N . SER A 1 89 ? -15.474 -11.815 21.480 1.00 59.38 89 SER A N 1
ATOM 659 C CA . SER A 1 89 ? -14.771 -12.668 22.457 1.00 59.38 89 SER A CA 1
ATOM 660 C C . SER A 1 89 ? -15.666 -13.258 23.555 1.00 59.38 89 SER A C 1
ATOM 662 O O . SER A 1 89 ? -15.163 -13.938 24.445 1.00 59.38 89 SER A O 1
ATOM 664 N N . SER A 1 90 ? -16.966 -12.954 23.535 1.00 57.50 90 SER A N 1
ATOM 665 C CA . SER A 1 90 ? -17.935 -13.403 24.542 1.00 57.50 90 SER A CA 1
ATOM 666 C C . SER A 1 90 ? -18.998 -14.359 23.976 1.00 57.50 90 SER A C 1
ATOM 668 O O . SER A 1 90 ? -20.029 -14.545 24.626 1.00 57.50 90 SER A O 1
ATOM 670 N N . SER A 1 91 ? -18.773 -14.936 22.788 1.00 47.50 91 SER A N 1
ATOM 671 C CA . SER A 1 91 ? -19.617 -15.985 22.184 1.00 47.50 91 SER A CA 1
ATOM 672 C C . SER A 1 91 ? -18.938 -17.348 22.208 1.00 47.50 91 SER A C 1
ATOM 674 O O . SER A 1 91 ? -17.698 -17.384 22.051 1.00 47.50 91 SER A O 1
#

Sequence (91 aa):
MTGIRAALAAGTFNEDVIALEARKAAQAAGPAPTVTAASAPAPELLDPGPAQVTPLTSRRLARALPSDQRPLPRLEQWDELLQLRRKDSSS